Protein AF-F6HA35-F1 (afdb_monomer_lite)

Structure (mmCIF, N/CA/C/O backbone):
data_AF-F6HA35-F1
#
_entry.id   AF-F6HA35-F1
#
loop_
_atom_site.group_PDB
_atom_site.id
_atom_site.type_symbol
_atom_site.label_atom_id
_atom_site.label_alt_id
_atom_site.label_comp_id
_atom_site.label_asym_id
_atom_site.label_entity_id
_atom_site.label_seq_id
_atom_site.pdbx_PDB_ins_code
_atom_site.Cartn_x
_atom_site.Cartn_y
_atom_site.Cartn_z
_atom_site.occupancy
_atom_site.B_iso_or_equiv
_atom_site.auth_seq_id
_atom_site.auth_comp_id
_atom_site.auth_asym_id
_atom_site.auth_atom_id
_atom_site.pdbx_PDB_model_num
ATOM 1 N N . MET A 1 1 ? 7.694 -1.664 15.672 1.00 35.38 1 MET A N 1
ATOM 2 C CA . MET A 1 1 ? 6.474 -1.891 14.865 1.00 35.38 1 MET A CA 1
ATOM 3 C C . MET A 1 1 ? 5.306 -1.242 15.590 1.00 35.38 1 MET A C 1
ATOM 5 O O . MET A 1 1 ? 5.089 -1.545 16.755 1.00 35.38 1 MET A O 1
ATOM 9 N N . ALA A 1 2 ? 4.658 -0.259 14.962 1.00 40.41 2 ALA A N 1
ATOM 10 C CA . ALA A 1 2 ? 3.676 0.615 15.599 1.00 40.41 2 ALA A CA 1
ATOM 11 C C . ALA A 1 2 ? 2.292 -0.056 15.676 1.00 40.41 2 ALA A C 1
ATOM 13 O O . ALA A 1 2 ? 1.562 -0.089 14.693 1.00 40.41 2 ALA A O 1
ATOM 14 N N . PHE A 1 3 ? 1.921 -0.549 16.860 1.00 46.19 3 PHE A N 1
ATOM 15 C CA . PHE A 1 3 ? 0.556 -0.998 17.189 1.00 46.19 3 PHE A CA 1
ATOM 16 C C . PHE A 1 3 ? -0.421 0.168 17.457 1.00 46.19 3 PHE A C 1
ATOM 18 O O . PHE A 1 3 ? -1.589 -0.041 17.768 1.00 46.19 3 PHE A O 1
ATOM 25 N N . LEU A 1 4 ? 0.056 1.405 17.315 1.00 57.12 4 LEU A N 1
ATOM 26 C CA . LEU A 1 4 ? -0.633 2.641 17.681 1.00 57.12 4 LEU A CA 1
ATOM 27 C C . LEU A 1 4 ? -1.886 3.015 16.856 1.00 57.12 4 LEU A C 1
ATOM 29 O O . LEU A 1 4 ? -2.776 3.640 17.441 1.00 57.12 4 LEU A O 1
ATOM 33 N N . PRO A 1 5 ? -2.040 2.695 15.549 1.00 62.84 5 PRO A N 1
ATOM 34 C CA . PRO A 1 5 ? -3.068 3.389 14.775 1.00 62.84 5 PRO A CA 1
ATOM 35 C C . PRO A 1 5 ? -4.499 2.948 15.107 1.00 62.84 5 PRO A C 1
ATOM 37 O O . PRO A 1 5 ? -5.399 3.781 15.079 1.00 62.84 5 PRO A O 1
ATOM 40 N N . THR A 1 6 ? -4.749 1.683 15.468 1.00 76.12 6 THR A N 1
ATOM 41 C CA . THR A 1 6 ? -6.130 1.201 15.688 1.00 76.12 6 THR A CA 1
ATOM 42 C C . THR A 1 6 ? -6.798 1.901 16.869 1.00 76.12 6 THR A C 1
ATOM 44 O O . THR A 1 6 ? -7.911 2.413 16.739 1.00 76.12 6 THR A O 1
ATOM 47 N N . GLY A 1 7 ? -6.108 1.968 18.012 1.00 76.94 7 GLY A N 1
ATOM 48 C CA . GLY A 1 7 ? -6.582 2.693 19.190 1.00 76.94 7 GLY A CA 1
ATOM 49 C C . GLY A 1 7 ? -6.688 4.194 18.929 1.00 76.94 7 GLY A C 1
ATOM 50 O O . GLY A 1 7 ? -7.727 4.797 19.198 1.00 76.94 7 GLY A O 1
ATOM 51 N N . ALA A 1 8 ? -5.650 4.786 18.331 1.00 81.94 8 ALA A N 1
ATOM 52 C CA . ALA A 1 8 ? -5.624 6.210 18.022 1.00 81.94 8 ALA A CA 1
ATOM 53 C C . ALA A 1 8 ? -6.776 6.643 17.103 1.00 81.94 8 ALA A C 1
ATOM 55 O O . ALA A 1 8 ? -7.460 7.622 17.401 1.00 81.94 8 ALA A O 1
ATOM 56 N N . ILE A 1 9 ? -7.039 5.899 16.025 1.00 82.31 9 ILE A N 1
ATOM 57 C CA . ILE A 1 9 ? -8.124 6.198 15.082 1.00 82.31 9 ILE A CA 1
ATOM 58 C C . ILE A 1 9 ? -9.482 5.987 15.755 1.00 82.31 9 ILE A C 1
ATOM 60 O O . ILE A 1 9 ? -10.352 6.857 15.668 1.00 82.31 9 ILE A O 1
ATOM 64 N N . LYS A 1 10 ? -9.669 4.877 16.483 1.00 81.69 10 LYS A N 1
ATOM 65 C CA . LYS A 1 10 ? -10.933 4.591 17.175 1.00 81.69 10 LYS A CA 1
ATOM 66 C C . LYS A 1 10 ? -11.294 5.671 18.201 1.00 81.69 10 LYS A C 1
ATOM 68 O O . LYS A 1 10 ? -12.451 6.081 18.274 1.00 81.69 10 LYS A O 1
ATOM 73 N N . HIS A 1 11 ? -10.311 6.151 18.960 1.00 83.31 11 HIS A N 1
ATOM 74 C CA . HIS A 1 11 ? -10.489 7.195 19.973 1.00 83.31 11 HIS A CA 1
ATOM 75 C C . HIS A 1 11 ? -10.279 8.621 19.436 1.00 83.31 11 HIS A C 1
ATOM 77 O O . HIS A 1 11 ? -10.314 9.572 20.213 1.00 83.31 11 HIS A O 1
ATOM 83 N N . ARG A 1 12 ? -10.112 8.787 18.114 1.00 82.56 12 ARG A N 1
ATOM 84 C CA . ARG A 1 12 ? -9.948 10.082 17.428 1.00 82.56 12 ARG A CA 1
ATOM 85 C C . ARG A 1 12 ? -8.812 10.943 18.001 1.00 82.56 12 ARG A C 1
ATOM 87 O O . ARG A 1 12 ? -8.951 12.158 18.146 1.00 82.56 12 ARG A O 1
ATOM 94 N N . LEU A 1 13 ? -7.680 10.318 18.320 1.00 84.12 13 LEU A N 1
ATOM 95 C CA . LEU A 1 13 ? -6.486 10.990 18.832 1.00 84.12 13 LEU A CA 1
ATOM 96 C C . LEU A 1 13 ? -5.747 11.707 17.692 1.00 84.12 13 LEU A C 1
ATOM 98 O O . LEU A 1 13 ? -4.866 11.139 17.051 1.00 84.12 13 LEU A O 1
ATOM 102 N N . GLN A 1 14 ? -6.094 12.971 17.453 1.00 81.00 14 GLN A N 1
ATOM 103 C CA . GLN A 1 14 ? -5.593 13.750 16.308 1.00 81.00 14 GLN A CA 1
ATOM 104 C C . GLN A 1 14 ? -4.071 13.985 16.314 1.00 81.00 14 GLN A C 1
ATOM 106 O O . GLN A 1 14 ? -3.487 14.209 15.261 1.00 81.00 14 GLN A O 1
ATOM 111 N N . ASN A 1 15 ? -3.425 13.899 17.481 1.00 85.44 15 ASN A N 1
ATOM 112 C CA . ASN A 1 15 ? -1.986 14.147 17.640 1.00 85.44 15 ASN A CA 1
ATOM 113 C C . ASN A 1 15 ? -1.130 12.868 17.591 1.00 85.44 15 ASN A C 1
ATOM 115 O O . ASN A 1 15 ? 0.076 12.935 17.812 1.00 85.44 15 ASN A O 1
ATOM 119 N N . ALA A 1 16 ? -1.734 11.698 17.361 1.00 84.94 16 ALA A N 1
ATOM 120 C CA . ALA A 1 16 ? -1.021 10.421 17.398 1.00 84.94 16 ALA A CA 1
ATOM 121 C C . ALA A 1 16 ? -0.300 10.080 16.079 1.00 84.94 16 ALA A C 1
ATOM 123 O O . ALA A 1 16 ? 0.671 9.326 16.086 1.00 84.94 16 ALA A O 1
ATOM 124 N N . PHE A 1 17 ? -0.775 10.612 14.949 1.00 87.94 17 PHE A N 1
ATOM 125 C CA . PHE A 1 17 ? -0.206 10.399 13.616 1.00 87.94 17 PHE A CA 1
ATOM 126 C C . PHE A 1 17 ? -0.619 11.533 12.667 1.00 87.94 17 PHE A C 1
ATOM 128 O O . PHE A 1 17 ? -1.568 12.266 12.962 1.00 87.94 17 PHE A O 1
ATOM 135 N N . ASP A 1 18 ? 0.075 11.679 11.536 1.00 90.19 18 ASP A N 1
ATOM 136 C CA . ASP A 1 18 ? -0.303 12.644 10.502 1.00 90.19 18 ASP A CA 1
ATOM 137 C C . ASP A 1 18 ? -1.685 12.303 9.922 1.00 90.19 18 ASP A C 1
ATOM 139 O O . ASP A 1 18 ? -1.892 11.244 9.331 1.00 90.19 18 ASP A O 1
ATOM 143 N N . GLN A 1 19 ? -2.644 13.212 10.107 1.00 87.25 19 GLN A N 1
ATOM 144 C CA . GLN A 1 19 ? -4.016 13.048 9.623 1.00 87.25 19 GLN A CA 1
ATOM 145 C C . GLN A 1 19 ? -4.136 13.276 8.110 1.00 87.25 19 GLN A C 1
ATOM 147 O O . GLN A 1 19 ? -5.188 13.010 7.528 1.00 87.25 19 GLN A O 1
ATOM 152 N N . LYS A 1 20 ? -3.090 13.800 7.463 1.00 91.00 20 LYS A N 1
ATOM 153 C CA . LYS A 1 20 ? -3.064 13.981 6.017 1.00 91.00 20 LYS A CA 1
ATOM 154 C C . LYS A 1 20 ? -2.956 12.622 5.325 1.00 91.00 20 LYS A C 1
ATOM 156 O O . LYS A 1 20 ? -2.047 11.842 5.609 1.00 91.00 20 LYS A O 1
ATOM 161 N N . SER A 1 21 ? -3.843 12.377 4.360 1.00 89.44 21 SER A N 1
ATOM 162 C CA . SER A 1 21 ? -3.742 11.204 3.490 1.00 89.44 21 SER A CA 1
ATOM 163 C C . SER A 1 21 ? -2.371 11.170 2.798 1.00 89.44 21 SER A C 1
ATOM 165 O O . SER A 1 21 ? -1.958 12.187 2.220 1.00 89.44 21 SER A O 1
ATOM 167 N N . PRO A 1 22 ? -1.655 10.033 2.838 1.00 95.19 22 PRO A N 1
ATOM 168 C CA . PRO A 1 22 ? -0.402 9.892 2.111 1.00 95.19 22 PRO A CA 1
ATOM 169 C C . PRO A 1 22 ? -0.605 10.004 0.584 1.00 95.19 22 PRO A C 1
ATOM 171 O O . PRO A 1 22 ? -1.726 9.848 0.098 1.00 95.19 22 PRO A O 1
ATOM 174 N N . PRO A 1 23 ? 0.458 10.274 -0.197 1.00 95.38 23 PRO A N 1
ATOM 175 C CA . PRO A 1 23 ? 0.355 10.399 -1.651 1.00 95.38 23 PRO A CA 1
ATOM 176 C C . PRO A 1 23 ? -0.048 9.081 -2.327 1.00 95.38 23 PRO A C 1
ATOM 178 O O . PRO A 1 23 ? 0.673 8.097 -2.235 1.00 95.38 23 PRO A O 1
ATOM 181 N N . GLU A 1 24 ? -1.151 9.078 -3.074 1.00 95.25 24 GLU A N 1
ATOM 182 C CA . GLU A 1 24 ? -1.664 7.871 -3.748 1.00 95.25 24 GLU A CA 1
ATOM 183 C C . GLU A 1 24 ? -0.953 7.544 -5.070 1.00 95.25 24 GLU A C 1
ATOM 185 O O . GLU A 1 24 ? -1.054 6.430 -5.574 1.00 95.25 24 GLU A O 1
ATOM 190 N N . ASN A 1 25 ? -0.232 8.510 -5.647 1.00 93.81 25 ASN A N 1
ATOM 191 C CA . ASN A 1 25 ? 0.448 8.375 -6.933 1.00 93.81 25 ASN A CA 1
ATOM 192 C C . ASN A 1 25 ? 1.838 9.020 -6.896 1.00 93.81 25 ASN A C 1
ATOM 194 O O . ASN A 1 25 ? 2.122 9.893 -6.074 1.00 93.81 25 ASN A O 1
ATOM 198 N N . PHE A 1 26 ? 2.691 8.624 -7.838 1.00 91.56 26 PHE A N 1
ATOM 199 C CA . PHE A 1 26 ? 3.992 9.243 -8.089 1.00 91.56 26 PHE A CA 1
ATOM 200 C C . PHE A 1 26 ? 3.970 10.029 -9.415 1.00 91.56 26 PHE A C 1
ATOM 202 O O . PHE A 1 26 ? 3.090 9.793 -10.245 1.00 91.56 26 PHE A O 1
ATOM 209 N N . PRO A 1 27 ? 4.907 10.968 -9.649 1.00 91.12 27 PRO A N 1
ATOM 210 C CA . PRO A 1 27 ? 4.880 11.810 -10.843 1.00 91.12 27 PRO A CA 1
ATOM 211 C C . PRO A 1 27 ? 4.894 11.009 -12.158 1.00 91.12 27 PRO A C 1
ATOM 213 O O . PRO A 1 27 ? 5.658 10.051 -12.339 1.00 91.12 27 PRO A O 1
ATOM 216 N N . ASN A 1 28 ? 4.063 11.422 -13.117 1.00 86.44 28 ASN A N 1
ATOM 217 C CA . ASN A 1 28 ? 3.961 10.767 -14.427 1.00 86.44 28 ASN A CA 1
ATOM 218 C C . ASN A 1 28 ? 5.268 10.843 -15.229 1.00 86.44 28 ASN A C 1
ATOM 220 O O . ASN A 1 28 ? 5.579 9.930 -15.995 1.00 86.44 28 ASN A O 1
ATOM 224 N N . ASP A 1 29 ? 6.062 11.881 -14.999 1.00 88.69 29 ASP A N 1
ATOM 225 C CA . ASP A 1 29 ? 7.385 12.118 -15.572 1.00 88.69 29 ASP A CA 1
ATOM 226 C C . ASP A 1 29 ? 8.530 11.483 -14.764 1.00 88.69 29 ASP A C 1
ATOM 228 O O . ASP A 1 29 ? 9.680 11.542 -15.195 1.00 88.69 29 ASP A O 1
ATOM 232 N N . TYR A 1 30 ? 8.243 10.824 -13.632 1.00 87.88 30 TYR A N 1
ATOM 233 C CA . TYR A 1 30 ? 9.267 10.126 -12.858 1.00 87.88 30 TYR A CA 1
ATOM 234 C C . TYR A 1 30 ? 9.911 9.017 -13.696 1.00 87.88 30 TYR A C 1
ATOM 236 O O . TYR A 1 30 ? 9.235 8.074 -14.142 1.00 87.88 30 TYR A O 1
ATOM 244 N N . ASP A 1 31 ? 11.225 9.138 -13.880 1.00 87.88 31 ASP A N 1
ATOM 245 C CA . ASP A 1 31 ? 12.054 8.188 -14.606 1.00 87.88 31 ASP A CA 1
ATOM 246 C C . ASP A 1 31 ? 12.474 7.046 -13.677 1.00 87.88 31 ASP A C 1
ATOM 248 O O . ASP A 1 31 ? 13.471 7.126 -12.960 1.00 87.88 31 ASP A O 1
ATOM 252 N N . VAL A 1 32 ? 11.704 5.956 -13.716 1.00 85.94 32 VAL A N 1
ATOM 253 C CA . VAL A 1 32 ? 11.956 4.745 -12.918 1.00 85.94 32 VAL A CA 1
ATOM 254 C C . VAL A 1 32 ? 13.271 4.045 -13.274 1.00 85.94 32 VAL A C 1
ATOM 256 O O . VAL A 1 32 ? 13.628 3.076 -12.616 1.00 85.94 32 VAL A O 1
ATOM 259 N N . MET A 1 33 ? 13.995 4.496 -14.301 1.00 84.81 33 MET A N 1
ATOM 260 C CA . MET A 1 33 ? 15.253 3.896 -14.745 1.00 84.81 33 MET A CA 1
ATOM 261 C C . MET A 1 33 ? 16.482 4.589 -14.159 1.00 84.81 33 MET A C 1
ATOM 263 O O . MET A 1 33 ? 17.591 4.069 -14.284 1.00 84.81 33 MET A O 1
ATOM 267 N N . LYS A 1 34 ? 16.305 5.767 -13.557 1.00 86.12 34 LYS A N 1
ATOM 268 C CA . LYS A 1 34 ? 17.397 6.565 -13.004 1.00 86.12 34 LYS A CA 1
ATOM 269 C C . LYS A 1 34 ? 17.455 6.446 -11.480 1.00 86.12 34 LYS A C 1
ATOM 271 O O . LYS A 1 34 ? 16.417 6.265 -10.839 1.00 86.12 34 LYS A O 1
ATOM 276 N N . PRO A 1 35 ? 18.649 6.610 -10.885 1.00 87.19 35 PRO A N 1
ATOM 277 C CA . PRO A 1 35 ? 18.775 6.792 -9.447 1.00 87.19 35 PRO A CA 1
ATOM 278 C C . PRO A 1 35 ? 17.905 7.949 -8.953 1.00 87.19 35 PRO A C 1
ATOM 280 O O . PRO A 1 35 ? 17.824 8.997 -9.596 1.00 87.19 35 PRO A O 1
ATOM 283 N N . ALA A 1 36 ? 17.265 7.758 -7.800 1.00 87.75 36 ALA A N 1
ATOM 284 C CA . ALA A 1 36 ? 16.423 8.781 -7.198 1.00 87.75 36 ALA A CA 1
ATOM 285 C C . ALA A 1 36 ? 17.252 10.016 -6.804 1.00 87.75 36 ALA A C 1
ATOM 287 O O . ALA A 1 36 ? 18.317 9.897 -6.199 1.00 87.75 36 ALA A O 1
ATOM 288 N N . THR A 1 37 ? 16.736 11.212 -7.098 1.00 90.00 37 THR A N 1
ATOM 289 C CA . THR A 1 37 ? 17.359 12.490 -6.704 1.00 90.00 37 THR A CA 1
ATOM 290 C C . THR A 1 37 ? 17.113 12.849 -5.237 1.00 90.00 37 THR A C 1
ATOM 292 O O . THR A 1 37 ? 17.773 13.736 -4.704 1.00 90.00 37 THR A O 1
ATOM 295 N N . ASN A 1 38 ? 16.156 12.175 -4.590 1.00 90.12 38 ASN A N 1
ATOM 296 C CA . ASN A 1 38 ? 15.768 12.330 -3.183 1.00 90.12 38 ASN A CA 1
ATOM 297 C C . ASN A 1 38 ? 15.343 13.747 -2.754 1.00 90.12 38 ASN A C 1
ATOM 299 O O . ASN A 1 38 ? 15.326 14.046 -1.566 1.00 90.12 38 ASN A O 1
ATOM 303 N N . THR A 1 39 ? 14.959 14.616 -3.694 1.00 92.50 39 THR A N 1
ATOM 304 C CA . THR A 1 39 ? 14.683 16.040 -3.422 1.00 92.50 39 THR A CA 1
ATOM 305 C C . THR A 1 39 ? 13.533 16.271 -2.435 1.00 92.50 39 THR A C 1
ATOM 307 O O . THR A 1 39 ? 13.648 17.128 -1.568 1.00 92.50 39 THR A O 1
ATOM 310 N N . ASN A 1 40 ? 12.445 15.500 -2.549 1.00 93.25 40 ASN A N 1
ATOM 311 C CA . ASN A 1 40 ? 11.241 15.621 -1.709 1.00 93.25 40 ASN A CA 1
ATOM 312 C C . ASN A 1 40 ? 10.981 14.357 -0.870 1.00 93.25 40 ASN A C 1
ATOM 314 O O . ASN A 1 40 ? 9.863 14.133 -0.407 1.00 93.25 40 ASN A O 1
ATOM 318 N N . SER A 1 41 ? 11.989 13.495 -0.720 1.00 92.50 41 SER A N 1
ATOM 319 C CA . SER A 1 41 ? 11.867 12.281 0.086 1.00 92.50 41 SER A CA 1
ATOM 320 C C . SER A 1 41 ? 11.822 12.659 1.566 1.00 92.50 41 SER A C 1
ATOM 322 O O . SER A 1 41 ? 12.731 13.315 2.067 1.00 92.50 41 SER A O 1
ATOM 324 N N . THR A 1 42 ? 10.771 12.240 2.268 1.00 95.50 42 THR A N 1
ATOM 325 C CA . THR A 1 42 ? 10.568 12.521 3.695 1.00 95.50 42 THR A CA 1
ATOM 326 C C . THR A 1 42 ? 10.134 11.264 4.438 1.00 95.50 42 THR A C 1
ATOM 328 O O . THR A 1 42 ? 9.631 10.316 3.835 1.00 95.50 42 THR A O 1
ATOM 331 N N . TYR A 1 43 ? 10.292 11.277 5.758 1.00 93.75 43 TYR A N 1
ATOM 332 C CA . TYR A 1 43 ? 9.642 10.321 6.648 1.00 93.75 43 TYR A CA 1
ATOM 333 C C . TYR A 1 43 ? 8.218 10.794 6.958 1.00 93.75 43 TYR A C 1
ATOM 335 O O . TYR A 1 43 ? 7.943 11.996 6.955 1.00 93.75 43 TYR A O 1
ATOM 343 N N . GLY A 1 44 ? 7.320 9.853 7.235 1.00 92.88 44 GLY A N 1
ATOM 344 C CA . GLY A 1 44 ? 5.935 10.133 7.595 1.00 92.88 44 GLY A CA 1
ATOM 345 C C . GLY A 1 44 ? 5.269 8.921 8.237 1.00 92.88 44 GLY A C 1
ATOM 346 O O . GLY A 1 44 ? 5.774 7.804 8.153 1.00 92.88 44 GLY A O 1
ATOM 347 N N . ASN A 1 45 ? 4.138 9.158 8.893 1.00 92.50 45 ASN A N 1
ATOM 348 C CA . ASN A 1 45 ? 3.334 8.137 9.570 1.00 92.50 45 ASN A CA 1
ATOM 349 C C . ASN A 1 45 ? 1.838 8.253 9.227 1.00 92.50 45 ASN A C 1
ATOM 351 O O . ASN A 1 45 ? 0.995 7.785 9.991 1.00 92.50 45 ASN A O 1
ATOM 355 N N . GLY A 1 46 ? 1.517 8.896 8.100 1.00 93.00 46 GLY A N 1
ATOM 356 C CA . GLY A 1 46 ? 0.150 8.993 7.598 1.00 93.00 46 GLY A CA 1
ATOM 357 C C . GLY A 1 46 ? -0.416 7.625 7.213 1.00 93.00 46 GLY A C 1
ATOM 358 O O . GLY A 1 46 ? 0.320 6.685 6.901 1.00 93.00 46 GLY A O 1
ATOM 359 N N . VAL A 1 47 ? -1.743 7.526 7.231 1.00 94.12 47 VAL A N 1
ATOM 360 C CA . VAL A 1 47 ? -2.484 6.278 7.016 1.00 94.12 47 VAL A CA 1
ATOM 361 C C . VAL A 1 47 ? -3.420 6.440 5.823 1.00 94.12 47 VAL A C 1
ATOM 363 O O . VAL A 1 47 ? -4.128 7.439 5.714 1.00 94.12 47 VAL A O 1
ATOM 366 N N . TYR A 1 48 ? -3.452 5.450 4.933 1.00 95.88 48 TYR A N 1
ATOM 367 C CA . TYR A 1 48 ? -4.434 5.402 3.852 1.00 95.88 48 TYR A CA 1
ATOM 368 C C . TYR A 1 48 ? -5.789 4.966 4.413 1.00 95.88 48 TYR A C 1
ATOM 370 O O . TYR A 1 48 ? -5.963 3.814 4.815 1.00 95.88 48 TYR A O 1
ATOM 378 N N . MET A 1 49 ? -6.744 5.893 4.448 1.00 94.88 49 MET A N 1
ATOM 379 C CA . MET A 1 49 ? -8.108 5.649 4.919 1.00 94.88 49 MET A CA 1
ATOM 380 C C . MET A 1 49 ? -8.962 5.134 3.755 1.00 94.88 49 MET A C 1
ATOM 382 O O . MET A 1 49 ? -9.391 5.912 2.907 1.00 94.88 49 MET A O 1
ATOM 386 N N . LEU A 1 50 ? -9.189 3.823 3.706 1.00 96.31 50 LEU A N 1
ATOM 387 C CA . LEU A 1 50 ? -9.970 3.160 2.666 1.00 96.31 50 LEU A CA 1
ATOM 388 C C . LEU A 1 50 ? -11.459 3.148 3.034 1.00 96.31 50 LEU A C 1
ATOM 390 O O . LEU A 1 50 ? -11.841 2.960 4.195 1.00 96.31 50 LEU A O 1
ATOM 394 N N . GLU A 1 51 ? -12.315 3.314 2.030 1.00 96.56 51 GLU A N 1
ATOM 395 C CA . GLU A 1 51 ? -13.757 3.185 2.212 1.00 96.56 51 GLU A CA 1
ATOM 396 C C . GLU A 1 51 ? -14.138 1.711 2.428 1.00 96.56 51 GLU A C 1
ATOM 398 O O . GLU A 1 51 ? -13.703 0.816 1.700 1.00 96.56 51 GLU A O 1
ATOM 403 N N . PHE A 1 52 ? -14.961 1.450 3.445 1.00 97.19 52 PHE A N 1
ATOM 404 C CA . PHE A 1 52 ? -15.360 0.093 3.808 1.00 97.19 52 PHE A CA 1
ATOM 405 C C . PHE A 1 52 ? -16.251 -0.539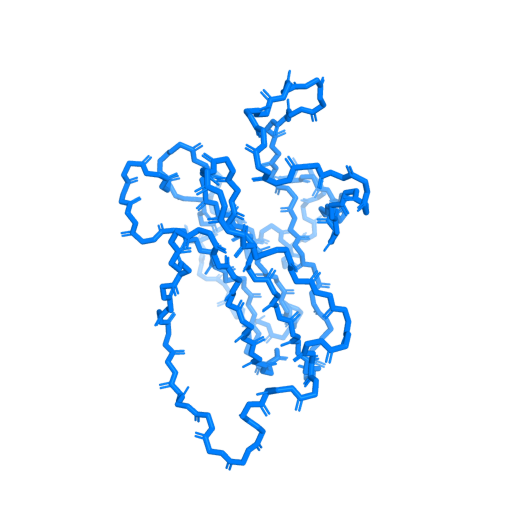 2.728 1.00 97.19 52 PHE A C 1
ATOM 407 O O . PHE A 1 52 ? -17.177 0.090 2.222 1.00 97.19 52 PHE A O 1
ATOM 414 N N . ARG A 1 53 ? -16.005 -1.816 2.436 1.00 96.38 53 ARG A N 1
ATOM 415 C CA . ARG A 1 53 ? -16.602 -2.643 1.374 1.00 96.38 53 ARG A CA 1
ATOM 416 C C . ARG A 1 53 ? -16.343 -2.144 -0.047 1.00 96.38 53 ARG A C 1
ATOM 418 O O . ARG A 1 53 ? -17.141 -2.411 -0.945 1.00 96.38 53 ARG A O 1
ATOM 425 N N . THR A 1 54 ? -15.223 -1.464 -0.273 1.00 97.88 54 THR A N 1
ATOM 426 C CA . THR A 1 54 ? -14.795 -1.076 -1.623 1.00 97.88 54 THR A CA 1
ATOM 427 C C . THR A 1 54 ? -13.756 -2.034 -2.189 1.00 97.88 54 THR A C 1
ATOM 429 O O . THR A 1 54 ? -13.057 -2.733 -1.458 1.00 97.88 54 THR A O 1
ATOM 432 N N . THR A 1 55 ? -13.682 -2.103 -3.519 1.00 97.94 55 THR A N 1
ATOM 433 C CA . THR A 1 55 ? -12.606 -2.818 -4.216 1.00 97.94 55 THR A CA 1
ATOM 434 C C . THR A 1 55 ? -11.437 -1.866 -4.407 1.00 97.94 55 THR A C 1
ATOM 436 O O . THR A 1 55 ? -11.611 -0.796 -4.985 1.00 97.94 55 THR A O 1
ATOM 439 N N . VAL A 1 56 ? -10.259 -2.274 -3.951 1.00 97.88 56 VAL A N 1
ATOM 440 C CA . VAL A 1 56 ? -9.030 -1.486 -4.010 1.00 97.88 56 VAL A CA 1
ATOM 441 C C . VAL A 1 56 ? -8.039 -2.186 -4.927 1.00 97.88 56 VAL A C 1
ATOM 443 O O . VAL A 1 56 ? -7.738 -3.369 -4.747 1.00 97.88 56 VAL A O 1
ATOM 446 N N . ASP A 1 57 ? -7.531 -1.437 -5.902 1.00 97.44 57 ASP A N 1
ATOM 447 C CA . ASP A 1 57 ? -6.441 -1.853 -6.775 1.00 97.44 57 ASP A CA 1
ATOM 448 C C . ASP A 1 57 ? -5.143 -1.178 -6.343 1.00 97.44 57 ASP A C 1
ATOM 450 O O . ASP A 1 57 ? -5.096 0.033 -6.139 1.00 97.44 57 ASP A O 1
ATOM 454 N N . VAL A 1 58 ? -4.073 -1.962 -6.235 1.00 97.19 58 VAL A N 1
ATOM 455 C CA . VAL A 1 58 ? -2.735 -1.471 -5.900 1.00 97.19 58 VAL A CA 1
ATOM 456 C C . VAL A 1 58 ? -1.767 -1.885 -6.993 1.00 97.19 58 VAL A C 1
ATOM 458 O O . VAL A 1 58 ? -1.606 -3.073 -7.276 1.00 97.19 58 VAL A O 1
ATOM 461 N N . ILE A 1 59 ? -1.088 -0.902 -7.581 1.00 96.69 59 ILE A N 1
ATOM 462 C CA . ILE A 1 59 ? 0.008 -1.126 -8.523 1.00 96.69 59 ILE A CA 1
ATOM 463 C C . ILE A 1 59 ? 1.327 -0.863 -7.801 1.00 96.69 59 ILE A C 1
ATOM 465 O O . ILE A 1 59 ? 1.688 0.278 -7.523 1.00 96.69 59 ILE A O 1
ATOM 469 N N . LEU A 1 60 ? 2.067 -1.929 -7.509 1.00 95.44 60 LEU A N 1
ATOM 470 C CA . LEU A 1 60 ? 3.428 -1.833 -6.994 1.00 95.44 60 LEU A CA 1
ATOM 471 C C . LEU A 1 60 ? 4.389 -1.610 -8.160 1.00 95.44 60 LEU A C 1
ATOM 473 O O . LEU A 1 60 ? 4.488 -2.473 -9.027 1.00 95.44 60 LEU A O 1
ATOM 477 N N . GLN A 1 61 ? 5.106 -0.487 -8.178 1.00 93.06 61 GLN A N 1
ATOM 478 C CA . GLN A 1 61 ? 6.114 -0.171 -9.193 1.00 93.06 61 GLN A CA 1
ATOM 479 C C . GLN A 1 61 ? 7.522 -0.279 -8.599 1.00 93.06 61 GLN A C 1
ATOM 481 O O . GLN A 1 61 ? 7.847 0.424 -7.644 1.00 93.06 61 GLN A O 1
ATOM 486 N N . ASN A 1 62 ? 8.380 -1.113 -9.191 1.00 90.56 62 ASN A N 1
ATOM 487 C CA . ASN A 1 62 ? 9.810 -1.135 -8.871 1.00 90.56 62 ASN A CA 1
ATOM 488 C C . ASN A 1 62 ? 10.575 -0.051 -9.665 1.00 90.56 62 ASN A C 1
ATOM 490 O O . ASN A 1 62 ? 10.141 0.325 -10.756 1.00 90.56 62 ASN A O 1
ATOM 494 N N . ALA A 1 63 ? 11.703 0.448 -9.151 1.00 84.81 63 ALA A N 1
ATOM 495 C CA . ALA A 1 63 ? 12.485 1.533 -9.756 1.00 84.81 63 ALA A CA 1
ATOM 496 C C . ALA A 1 63 ? 14.011 1.337 -9.608 1.00 84.81 63 ALA A C 1
ATOM 498 O O . ALA A 1 63 ? 14.476 0.512 -8.828 1.00 84.81 63 ALA A O 1
ATOM 499 N N . ASN A 1 64 ? 14.778 2.146 -10.345 1.00 70.44 64 ASN A N 1
ATOM 500 C CA . ASN A 1 64 ? 16.239 2.258 -10.360 1.00 70.44 64 ASN A CA 1
ATOM 501 C C . ASN A 1 64 ? 17.002 0.978 -10.740 1.00 70.44 64 ASN A C 1
ATOM 503 O O . ASN A 1 64 ? 17.995 0.602 -10.116 1.00 70.44 64 ASN A O 1
ATOM 507 N N . ALA A 1 65 ? 16.562 0.312 -11.801 1.00 55.94 65 ALA A N 1
ATOM 508 C CA . ALA A 1 65 ? 17.309 -0.788 -12.381 1.00 55.94 65 ALA A CA 1
ATOM 509 C C . ALA A 1 65 ? 17.268 -0.663 -13.924 1.00 55.94 65 ALA A C 1
ATOM 511 O O . ALA A 1 65 ? 16.229 -0.355 -14.489 1.00 55.94 65 ALA A O 1
ATOM 512 N N . LEU A 1 66 ? 18.406 -0.855 -14.606 1.00 47.69 66 LEU A N 1
ATOM 513 C CA . LEU A 1 66 ? 18.623 -0.749 -16.067 1.00 47.69 66 LEU A CA 1
ATOM 514 C C . LEU A 1 66 ? 17.683 -1.655 -16.948 1.00 47.69 66 LEU A C 1
ATOM 516 O O . LEU A 1 66 ? 17.865 -2.864 -16.961 1.00 47.69 66 LEU A O 1
ATOM 520 N N . ALA A 1 67 ? 16.761 -1.042 -17.727 1.00 56.94 67 ALA A N 1
ATOM 521 C CA . ALA A 1 67 ? 15.689 -1.527 -18.673 1.00 56.94 67 ALA A CA 1
ATOM 522 C C . ALA A 1 67 ? 14.596 -2.525 -18.158 1.00 56.94 67 ALA A C 1
ATOM 524 O O . ALA A 1 67 ? 14.946 -3.468 -17.474 1.00 56.94 67 ALA A O 1
ATOM 525 N N . THR A 1 68 ? 13.276 -2.547 -18.470 1.00 58.53 68 THR A N 1
ATOM 526 C CA . THR A 1 68 ? 12.169 -1.598 -18.789 1.00 58.53 68 THR A CA 1
ATOM 527 C C . THR A 1 68 ? 10.878 -2.138 -18.131 1.00 58.53 68 THR A C 1
ATOM 529 O O . THR A 1 68 ? 10.596 -3.323 -18.299 1.00 58.53 68 THR A O 1
ATOM 532 N N . GLY A 1 69 ? 10.042 -1.278 -17.521 1.00 70.69 69 GLY A N 1
ATOM 533 C CA . GLY A 1 69 ? 8.657 -1.633 -17.154 1.00 70.69 69 GLY A CA 1
ATOM 534 C C . GLY A 1 69 ? 7.940 -0.666 -16.199 1.00 70.69 69 GLY A C 1
ATOM 535 O O . GLY A 1 69 ? 7.592 -1.056 -15.087 1.00 70.69 69 GLY A O 1
ATOM 536 N N . LYS A 1 70 ? 7.690 0.586 -16.619 1.00 85.56 70 LYS A N 1
ATOM 537 C CA . LYS A 1 70 ? 6.739 1.478 -15.921 1.00 85.56 70 LYS A CA 1
ATOM 538 C C . LYS A 1 70 ? 5.313 1.086 -16.305 1.00 85.56 70 LYS A C 1
ATOM 540 O O . LYS A 1 70 ? 5.036 1.013 -17.503 1.00 85.56 70 LYS A O 1
ATOM 545 N N . PHE A 1 71 ? 4.437 0.868 -15.325 1.00 89.56 71 PHE A N 1
ATOM 546 C CA . PHE A 1 71 ? 3.016 0.627 -15.580 1.00 89.56 71 PHE A CA 1
ATOM 547 C C . PHE A 1 71 ? 2.408 1.769 -16.404 1.00 89.56 71 PHE A C 1
ATOM 549 O O . PHE A 1 71 ? 2.627 2.949 -16.117 1.00 89.56 71 PHE A O 1
ATOM 556 N N . ARG A 1 72 ? 1.633 1.411 -17.426 1.00 89.94 72 ARG A N 1
ATOM 557 C CA . ARG A 1 72 ? 0.788 2.321 -18.200 1.00 89.94 72 ARG A CA 1
ATOM 558 C C . ARG A 1 72 ? -0.657 1.873 -18.065 1.00 89.94 72 ARG A C 1
ATOM 560 O O . ARG A 1 72 ? -0.926 0.681 -18.046 1.00 89.94 72 ARG A O 1
ATOM 567 N N . GLU A 1 73 ? -1.607 2.802 -18.089 1.00 90.25 73 GLU A N 1
ATOM 568 C CA . GLU A 1 73 ? -3.039 2.470 -17.970 1.00 90.25 73 GLU A CA 1
ATOM 569 C C . GLU A 1 73 ? -3.505 1.413 -18.990 1.00 90.25 73 GLU A C 1
ATOM 571 O O . GLU A 1 73 ? -4.319 0.548 -18.675 1.00 90.25 73 GLU A O 1
ATOM 576 N N . ASN A 1 74 ? -2.939 1.415 -20.203 1.00 91.56 74 ASN A N 1
ATOM 577 C CA . ASN A 1 74 ? -3.234 0.402 -21.221 1.00 91.56 74 ASN A CA 1
ATOM 578 C C . ASN A 1 74 ? -2.814 -1.024 -20.824 1.00 91.56 74 ASN A C 1
ATOM 580 O O . ASN A 1 74 ? -3.412 -1.979 -21.324 1.00 91.56 74 ASN A O 1
ATOM 584 N N . ASP A 1 75 ? -1.843 -1.180 -19.922 1.00 91.94 75 ASP A N 1
ATOM 585 C CA . ASP A 1 75 ? -1.405 -2.481 -19.417 1.00 91.94 75 ASP A CA 1
ATOM 586 C C . ASP A 1 75 ? -2.503 -3.156 -18.583 1.00 91.94 75 ASP A C 1
ATOM 588 O O . ASP A 1 75 ? -2.532 -4.383 -18.499 1.00 91.94 75 ASP A O 1
ATOM 592 N N . ALA A 1 76 ? -3.473 -2.399 -18.049 1.00 93.81 76 ALA A N 1
ATOM 593 C CA . ALA A 1 76 ? -4.622 -2.948 -17.324 1.00 93.81 76 ALA A CA 1
ATOM 594 C C . ALA A 1 76 ? -5.440 -3.953 -18.158 1.00 93.81 76 ALA A C 1
ATOM 596 O O . ALA A 1 76 ? -6.066 -4.861 -17.615 1.00 93.81 76 ALA A O 1
ATOM 597 N N . LYS A 1 77 ? -5.384 -3.857 -19.495 1.00 95.06 77 LYS A N 1
ATOM 598 C CA . LYS A 1 77 ? -6.022 -4.816 -20.415 1.00 95.06 77 LYS A CA 1
ATOM 599 C C . LYS A 1 77 ? -5.399 -6.214 -20.353 1.00 95.06 77 LYS A C 1
ATOM 601 O O . LYS A 1 77 ? -6.018 -7.174 -20.795 1.00 95.06 77 LYS A O 1
ATOM 606 N N . THR A 1 78 ? -4.179 -6.326 -19.829 1.00 94.56 78 THR A N 1
ATOM 607 C CA . THR A 1 78 ? -3.445 -7.594 -19.686 1.00 94.56 78 THR A CA 1
ATOM 608 C C . THR A 1 78 ? -3.738 -8.306 -18.365 1.00 94.56 78 THR A C 1
ATOM 610 O O . THR A 1 78 ? -3.277 -9.429 -18.160 1.00 94.56 78 THR A O 1
ATOM 613 N N . PHE A 1 79 ? -4.505 -7.685 -17.462 1.00 96.25 79 PHE A N 1
ATOM 614 C CA . PHE A 1 79 ? -4.797 -8.259 -16.154 1.00 96.25 79 PHE A CA 1
ATOM 615 C C . PHE A 1 79 ? -5.562 -9.580 -16.275 1.00 96.25 79 PHE A C 1
ATOM 617 O O . PHE A 1 79 ? -6.561 -9.699 -16.988 1.00 96.25 79 PHE A O 1
ATOM 624 N N . ASN A 1 80 ? -5.124 -10.581 -15.510 1.00 96.44 80 ASN A N 1
ATOM 625 C CA . ASN A 1 80 ? -5.851 -11.836 -15.367 1.00 96.44 80 ASN A CA 1
ATOM 626 C C . ASN A 1 80 ? -7.052 -11.641 -14.428 1.00 96.44 80 ASN A C 1
ATOM 628 O O . ASN A 1 80 ? -6.960 -11.888 -13.229 1.00 96.44 80 ASN A O 1
ATOM 632 N N . LEU A 1 81 ? -8.186 -11.215 -14.987 1.00 96.62 81 LEU A N 1
ATOM 633 C CA . LEU A 1 81 ? -9.443 -11.032 -14.249 1.00 96.62 81 LEU A CA 1
ATOM 634 C C . LEU A 1 81 ? -10.301 -12.307 -14.167 1.00 96.62 81 LEU A C 1
ATOM 636 O O . LEU A 1 81 ? -11.356 -12.295 -13.540 1.00 96.62 81 LEU A O 1
ATOM 640 N N . LYS A 1 82 ? -9.876 -13.404 -14.810 1.00 97.50 82 LYS A N 1
ATOM 641 C CA . LYS A 1 82 ? -10.645 -14.657 -14.874 1.00 97.50 82 LYS A CA 1
ATOM 642 C C . LYS A 1 82 ? -10.251 -15.643 -13.780 1.00 97.50 82 LYS A C 1
ATOM 644 O O . LYS A 1 82 ? -11.120 -16.287 -13.205 1.00 97.50 82 LYS A O 1
ATOM 649 N N . ASN A 1 83 ? -8.952 -15.808 -13.544 1.00 96.31 83 ASN A N 1
ATOM 650 C CA . ASN A 1 83 ? -8.437 -16.751 -12.552 1.00 96.31 83 ASN A CA 1
ATOM 651 C C . ASN A 1 83 ? -7.144 -16.236 -11.890 1.00 96.31 83 ASN A C 1
ATOM 653 O O . ASN A 1 83 ? -6.083 -16.848 -12.069 1.00 96.31 83 ASN A O 1
ATOM 657 N N . PRO A 1 84 ? -7.173 -15.078 -11.208 1.00 97.25 84 PRO A N 1
ATOM 658 C CA . PRO A 1 84 ? -6.026 -14.606 -10.443 1.00 97.25 84 PRO A CA 1
ATOM 659 C C . PRO A 1 84 ? -5.816 -15.474 -9.186 1.00 97.25 84 PRO A C 1
ATOM 661 O O . PRO A 1 84 ? -6.789 -15.882 -8.551 1.00 97.25 84 PRO A O 1
ATOM 664 N N . PRO A 1 85 ? -4.565 -15.761 -8.788 1.00 97.50 85 PRO A N 1
ATOM 665 C CA . PRO A 1 85 ? -4.298 -16.499 -7.558 1.00 97.50 85 PRO A CA 1
ATOM 666 C C . PRO A 1 85 ? -4.576 -15.636 -6.320 1.00 97.50 85 PRO A C 1
ATOM 668 O O . PRO A 1 85 ? -4.114 -14.500 -6.237 1.00 97.50 85 PRO A O 1
ATOM 671 N N . LEU A 1 86 ? -5.245 -16.205 -5.316 1.00 97.94 86 LEU A N 1
ATOM 672 C CA . LEU A 1 86 ? -5.410 -15.576 -4.003 1.00 97.94 86 LEU A CA 1
ATOM 673 C C . LEU A 1 86 ? -4.121 -15.728 -3.181 1.00 97.94 86 LEU A C 1
ATOM 675 O O . LEU A 1 86 ? -3.634 -16.847 -3.000 1.00 97.94 86 LEU A O 1
ATOM 679 N N . ARG A 1 87 ? -3.544 -14.618 -2.704 1.00 97.06 87 ARG A N 1
ATOM 680 C CA . ARG A 1 87 ? -2.269 -14.595 -1.962 1.00 97.06 87 ARG A CA 1
ATOM 681 C C . ARG A 1 87 ? -2.245 -13.482 -0.914 1.00 97.06 87 ARG A C 1
ATOM 683 O O . ARG A 1 87 ? -2.944 -12.489 -1.060 1.00 97.06 87 ARG A O 1
ATOM 690 N N . ASN A 1 88 ? -1.389 -13.641 0.095 1.00 96.94 88 ASN A N 1
ATOM 691 C CA . ASN A 1 88 ? -1.049 -12.603 1.081 1.00 96.94 88 ASN A CA 1
ATOM 692 C C . ASN A 1 88 ? 0.300 -11.912 0.790 1.00 96.94 88 ASN A C 1
ATOM 694 O O . ASN A 1 88 ? 0.501 -10.774 1.197 1.00 96.94 88 ASN A O 1
ATOM 698 N N . THR A 1 89 ? 1.188 -12.569 0.035 1.00 96.38 89 THR A N 1
ATOM 699 C CA . THR A 1 89 ? 2.497 -12.044 -0.371 1.00 96.38 89 THR A CA 1
ATOM 700 C C . THR A 1 89 ? 2.663 -12.160 -1.882 1.00 96.38 89 THR A C 1
ATOM 702 O O . THR A 1 89 ? 2.428 -13.221 -2.473 1.00 96.38 89 THR A O 1
ATOM 705 N N . ALA A 1 90 ? 3.116 -11.076 -2.510 1.00 96.00 90 ALA A N 1
ATOM 706 C CA . ALA A 1 90 ? 3.463 -11.026 -3.924 1.00 96.00 90 ALA A CA 1
ATOM 707 C C . ALA A 1 90 ? 4.825 -10.352 -4.108 1.00 96.00 90 ALA A C 1
ATOM 709 O O . ALA A 1 90 ? 5.154 -9.384 -3.426 1.00 96.00 90 ALA A O 1
ATOM 710 N N . VAL A 1 91 ? 5.624 -10.880 -5.032 1.00 93.94 91 VAL A N 1
ATOM 711 C CA . VAL A 1 91 ? 6.934 -10.318 -5.363 1.00 93.94 91 VAL A CA 1
ATOM 712 C C . VAL A 1 91 ? 6.752 -9.322 -6.493 1.00 93.94 91 VAL A C 1
ATOM 714 O O . VAL A 1 91 ? 6.211 -9.673 -7.537 1.00 93.94 91 VAL A O 1
ATOM 717 N N . THR A 1 92 ? 7.254 -8.105 -6.305 1.00 91.19 92 THR A N 1
ATOM 718 C CA . THR A 1 92 ? 7.504 -7.192 -7.422 1.00 91.19 92 THR A CA 1
ATOM 719 C C . THR A 1 92 ? 8.915 -7.449 -7.919 1.00 91.19 92 THR A C 1
ATOM 721 O O . THR A 1 92 ? 9.892 -7.150 -7.231 1.00 91.19 92 THR A O 1
ATOM 724 N N . PHE A 1 93 ? 9.029 -8.070 -9.090 1.00 87.75 93 PHE A N 1
ATOM 725 C CA . PHE A 1 93 ? 10.332 -8.371 -9.671 1.00 87.75 93 PHE A CA 1
ATOM 726 C C . PHE A 1 93 ? 11.105 -7.083 -9.989 1.00 87.75 93 PHE A C 1
ATOM 728 O O . PHE A 1 93 ? 10.502 -6.013 -10.145 1.00 87.75 93 PHE A O 1
ATOM 735 N N . PRO A 1 94 ? 12.444 -7.157 -10.084 1.00 83.56 94 PRO A N 1
ATOM 736 C CA . PRO A 1 94 ? 13.229 -6.080 -10.668 1.00 83.56 94 PRO A CA 1
ATOM 737 C C . PRO A 1 94 ? 12.606 -5.631 -11.993 1.00 83.56 94 PRO A C 1
ATOM 739 O O . PRO A 1 94 ? 12.140 -6.466 -12.769 1.00 83.56 94 PRO A O 1
ATOM 742 N N . PHE A 1 95 ? 12.588 -4.320 -12.241 1.00 77.69 95 PHE A N 1
ATOM 743 C CA . PHE A 1 95 ? 12.110 -3.719 -13.497 1.00 77.69 95 PHE A CA 1
ATOM 744 C C . PHE A 1 95 ? 10.622 -3.925 -13.828 1.00 77.69 95 PHE A C 1
ATOM 746 O O . PHE A 1 95 ? 10.193 -3.558 -14.919 1.00 77.69 95 PHE A O 1
ATOM 753 N N . ALA A 1 96 ? 9.834 -4.499 -12.921 1.00 86.69 96 ALA A N 1
ATOM 754 C CA . ALA A 1 96 ? 8.440 -4.833 -13.167 1.00 86.69 96 ALA A CA 1
ATOM 755 C C . ALA A 1 96 ? 7.495 -4.035 -12.268 1.00 86.69 96 ALA A C 1
ATOM 757 O O . ALA A 1 96 ? 7.890 -3.416 -11.273 1.00 86.69 96 ALA A O 1
ATOM 758 N N . TRP A 1 97 ? 6.217 -4.112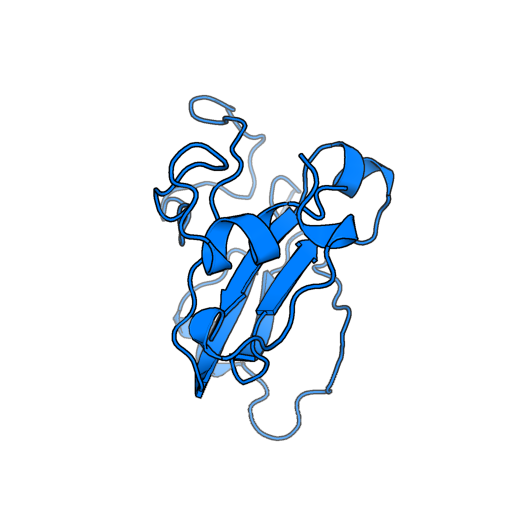 -12.613 1.00 93.06 97 TRP A N 1
ATOM 759 C CA . TRP A 1 97 ? 5.129 -3.772 -11.719 1.00 93.06 97 TRP A CA 1
ATOM 760 C C . TRP A 1 97 ? 4.357 -5.031 -11.328 1.00 93.06 97 TRP A C 1
ATOM 762 O O . TRP A 1 97 ? 4.432 -6.074 -11.980 1.00 93.06 97 TRP A O 1
ATOM 772 N N . THR A 1 98 ? 3.625 -4.960 -10.227 1.00 94.94 98 THR A N 1
ATOM 773 C CA . THR A 1 98 ? 2.711 -6.019 -9.796 1.00 94.94 98 THR A CA 1
ATOM 774 C C . THR A 1 98 ? 1.392 -5.388 -9.398 1.00 94.94 98 THR A C 1
ATOM 776 O O . THR A 1 98 ? 1.359 -4.529 -8.522 1.00 94.94 98 THR A O 1
ATOM 779 N N . ALA A 1 99 ? 0.318 -5.800 -10.068 1.00 96.75 99 ALA A N 1
ATOM 780 C CA . ALA A 1 99 ? -1.035 -5.357 -9.772 1.00 96.75 99 ALA A CA 1
ATOM 781 C C . ALA A 1 99 ? -1.706 -6.339 -8.808 1.00 96.75 99 ALA A C 1
ATOM 783 O O . ALA A 1 99 ? -1.673 -7.553 -9.027 1.00 96.75 99 ALA A O 1
ATOM 784 N N . LEU A 1 100 ? -2.316 -5.810 -7.755 1.00 97.25 100 LEU A N 1
ATOM 785 C CA . LEU A 1 100 ? -3.063 -6.554 -6.749 1.00 97.25 100 LEU A CA 1
ATOM 786 C C . LEU A 1 100 ? -4.451 -5.938 -6.612 1.00 97.25 100 LEU A C 1
ATOM 788 O O . LEU A 1 100 ? -4.605 -4.727 -6.750 1.00 97.25 100 LEU A O 1
ATOM 792 N N . ARG A 1 101 ? -5.438 -6.775 -6.297 1.00 98.25 101 ARG A N 1
ATOM 793 C CA . ARG A 1 101 ? -6.803 -6.353 -5.989 1.00 98.25 101 ARG A CA 1
ATOM 794 C C . ARG A 1 101 ? -7.254 -7.014 -4.701 1.00 98.25 101 ARG A C 1
ATOM 796 O O . ARG A 1 101 ? -7.091 -8.224 -4.550 1.00 98.25 101 ARG A O 1
ATOM 803 N N . PHE A 1 102 ? -7.861 -6.241 -3.814 1.00 98.25 102 PHE A N 1
ATOM 804 C CA . PHE A 1 102 ? -8.538 -6.758 -2.630 1.00 98.25 102 PHE A CA 1
ATOM 805 C C . 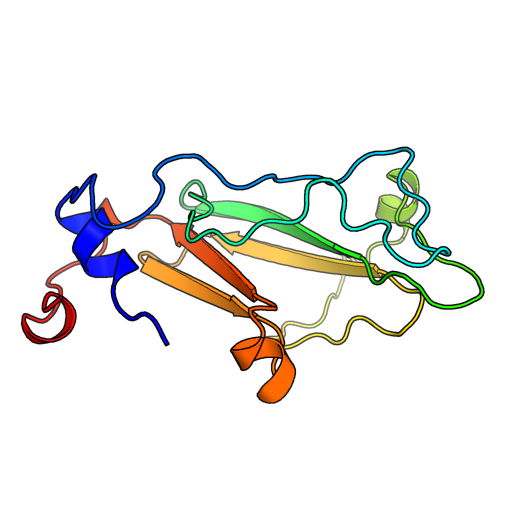PHE A 1 102 ? -9.833 -5.988 -2.376 1.00 98.25 102 PHE A C 1
ATOM 807 O O . PHE A 1 102 ? -10.071 -4.930 -2.959 1.00 98.25 102 PHE A O 1
ATOM 814 N N . VAL A 1 103 ? -10.692 -6.549 -1.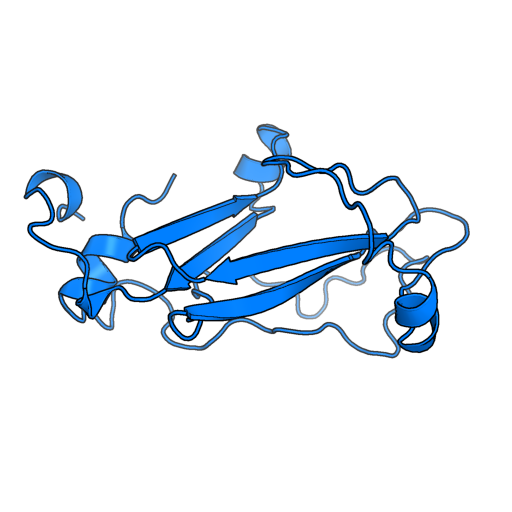530 1.00 98.38 103 VAL A N 1
ATOM 815 C CA . VAL A 1 103 ? -11.861 -5.844 -1.004 1.00 98.38 103 VAL A CA 1
ATOM 816 C C . VAL A 1 103 ? -11.498 -5.374 0.396 1.00 98.38 103 VAL A C 1
ATOM 818 O O . VAL A 1 103 ? -11.016 -6.170 1.196 1.00 98.38 103 VAL A O 1
ATOM 821 N N . ALA A 1 104 ? -11.693 -4.090 0.675 1.00 98.06 104 ALA A N 1
ATOM 822 C CA . ALA A 1 104 ? -11.568 -3.536 2.015 1.00 98.06 104 ALA A CA 1
ATOM 823 C C . ALA A 1 104 ? -12.826 -3.909 2.815 1.00 98.06 104 ALA A C 1
ATOM 825 O O . ALA A 1 104 ? -13.737 -3.099 2.959 1.00 98.06 104 ALA A O 1
ATOM 826 N N . ASP A 1 105 ? -12.937 -5.161 3.258 1.00 97.88 105 ASP A N 1
ATOM 827 C CA . ASP A 1 105 ? -14.080 -5.681 4.014 1.00 97.88 105 ASP A CA 1
ATOM 828 C C . ASP A 1 105 ? -13.738 -6.154 5.435 1.00 97.88 105 ASP A C 1
ATOM 830 O O . ASP A 1 105 ? -14.575 -6.783 6.095 1.00 97.88 105 ASP A O 1
ATOM 834 N N . ASN A 1 106 ? -12.563 -5.790 5.952 1.00 96.94 106 ASN A N 1
ATOM 835 C CA . ASN A 1 106 ? -12.069 -6.234 7.248 1.00 96.94 106 ASN A CA 1
ATOM 836 C C . ASN A 1 106 ? -11.771 -5.049 8.190 1.00 96.94 106 ASN A C 1
ATOM 838 O O . ASN A 1 106 ? -10.671 -4.493 8.156 1.00 96.94 106 ASN A O 1
ATOM 842 N N . PRO A 1 107 ? -12.717 -4.667 9.076 1.00 96.00 107 PRO A N 1
ATOM 843 C CA . PRO A 1 107 ? -12.568 -3.515 9.961 1.00 96.00 107 PRO A CA 1
ATOM 844 C C . PRO A 1 107 ? -11.277 -3.537 10.782 1.00 96.00 107 PRO A C 1
ATOM 846 O O . PRO A 1 107 ? -11.077 -4.418 11.620 1.00 96.00 107 PRO A O 1
ATOM 849 N N . GLY A 1 108 ? -10.426 -2.531 10.603 1.00 93.69 108 GLY A N 1
ATOM 850 C CA . GLY A 1 108 ? -9.160 -2.460 11.315 1.00 93.69 108 GLY A CA 1
ATOM 851 C C . GLY A 1 108 ? -8.118 -1.573 10.657 1.00 93.69 108 GLY A C 1
ATOM 852 O O . GLY A 1 108 ? -8.409 -0.750 9.788 1.00 93.69 108 GLY A O 1
ATOM 853 N N . VAL A 1 109 ? -6.888 -1.750 11.128 1.00 93.56 109 VAL A N 1
ATOM 854 C CA . VAL A 1 109 ? -5.687 -1.127 10.580 1.00 93.56 109 VAL A CA 1
ATOM 855 C C . VAL A 1 109 ? -4.711 -2.242 10.231 1.00 93.56 109 VAL A C 1
ATOM 857 O O . VAL A 1 109 ? -4.404 -3.086 11.073 1.00 93.56 109 VAL A O 1
ATOM 860 N N . TRP A 1 110 ? -4.216 -2.228 9.000 1.00 96.12 110 TRP A N 1
ATOM 861 C CA . TRP A 1 110 ? -3.442 -3.302 8.400 1.00 96.12 110 TRP A CA 1
ATOM 862 C C . TRP A 1 110 ? -2.142 -2.759 7.817 1.00 96.12 110 TRP A C 1
ATOM 864 O O . TRP A 1 110 ? -2.129 -1.759 7.099 1.00 96.12 110 TRP A O 1
ATOM 874 N N . ALA A 1 111 ? -1.031 -3.424 8.123 1.00 95.88 111 ALA A N 1
ATOM 875 C CA . ALA A 1 111 ? 0.250 -3.106 7.513 1.00 95.88 111 ALA A CA 1
ATOM 876 C C . ALA A 1 111 ? 0.355 -3.763 6.132 1.00 95.88 111 ALA A C 1
ATOM 878 O O . ALA A 1 111 ? -0.014 -4.924 5.955 1.00 95.88 111 ALA A O 1
ATOM 879 N N . PHE A 1 112 ? 0.931 -3.040 5.178 1.00 97.06 112 PHE A N 1
ATOM 880 C CA . PHE A 1 112 ? 1.313 -3.570 3.878 1.00 97.06 112 PHE A CA 1
ATOM 881 C C . PHE A 1 112 ? 2.7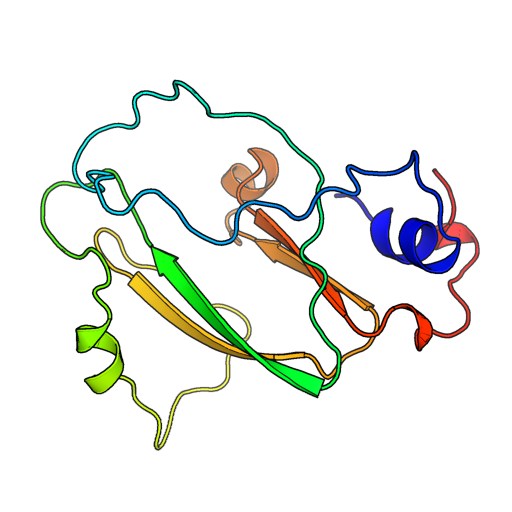52 -3.152 3.592 1.00 97.06 112 PHE A C 1
ATOM 883 O O . PHE A 1 112 ? 3.038 -1.983 3.343 1.00 97.06 112 PHE A O 1
ATOM 890 N N . HIS A 1 113 ? 3.686 -4.093 3.721 1.00 97.06 113 HIS A N 1
ATOM 891 C CA . HIS A 1 113 ? 5.112 -3.780 3.776 1.00 97.06 113 HIS A CA 1
ATOM 892 C C . HIS A 1 113 ? 5.972 -4.808 3.044 1.00 97.06 113 HIS A C 1
ATOM 894 O O . HIS A 1 113 ? 5.542 -5.922 2.737 1.00 97.06 113 HIS A O 1
ATOM 900 N N . CYS A 1 114 ? 7.225 -4.437 2.783 1.00 96.56 114 CYS A N 1
ATOM 901 C CA . CYS A 1 114 ? 8.216 -5.379 2.291 1.00 96.56 114 CYS A CA 1
ATOM 902 C C . CYS A 1 114 ? 8.498 -6.437 3.363 1.00 96.56 114 CYS A C 1
ATOM 904 O O . CYS A 1 114 ? 8.820 -6.109 4.503 1.00 96.56 114 CYS A O 1
ATOM 906 N N . HIS A 1 115 ? 8.425 -7.714 2.994 1.00 96.88 115 HIS A N 1
ATOM 907 C CA . HIS A 1 115 ? 8.660 -8.829 3.916 1.00 96.88 115 HIS A CA 1
ATOM 908 C C . HIS A 1 115 ? 10.162 -9.148 4.124 1.00 96.88 115 HIS A C 1
ATOM 910 O O . HIS A 1 115 ? 10.523 -10.177 4.694 1.00 96.88 115 HIS A O 1
ATOM 916 N N . ILE A 1 116 ? 11.055 -8.278 3.646 1.00 96.44 116 ILE A N 1
ATOM 917 C CA . ILE A 1 116 ? 12.494 -8.326 3.920 1.00 96.44 116 ILE A CA 1
ATOM 918 C C . ILE A 1 116 ? 12.750 -7.431 5.131 1.00 96.44 116 ILE A C 1
ATOM 920 O O . ILE A 1 116 ? 12.610 -6.212 5.037 1.00 96.44 116 ILE A O 1
ATOM 924 N N . GLU A 1 117 ? 13.118 -8.036 6.262 1.00 93.19 117 GLU A N 1
ATOM 925 C CA . GLU A 1 117 ? 13.206 -7.349 7.560 1.00 93.19 117 GLU A CA 1
ATOM 926 C C . GLU A 1 117 ? 14.065 -6.070 7.523 1.00 93.19 117 GLU A C 1
ATOM 928 O O . GLU A 1 117 ? 13.573 -5.031 7.962 1.00 93.19 117 GLU A O 1
ATOM 933 N N . PRO A 1 118 ? 15.273 -6.054 6.918 1.00 97.31 118 PRO A N 1
ATOM 934 C CA . PRO A 1 118 ? 16.037 -4.813 6.778 1.00 97.31 118 PRO A CA 1
ATOM 935 C C . PRO A 1 118 ? 15.291 -3.697 6.033 1.00 97.31 118 PRO A C 1
ATOM 937 O O . PRO A 1 118 ? 15.371 -2.538 6.428 1.00 97.31 118 PRO A O 1
ATOM 940 N N . HIS A 1 119 ? 14.536 -4.022 4.980 1.00 95.94 119 HIS A N 1
ATOM 941 C CA . HIS A 1 119 ? 13.780 -3.023 4.219 1.00 95.94 119 HIS A CA 1
ATOM 942 C C . HIS A 1 119 ? 12.587 -2.498 5.022 1.00 95.94 119 HIS A C 1
ATOM 944 O O . HIS A 1 119 ? 12.314 -1.300 5.004 1.00 95.94 119 HIS A O 1
ATOM 950 N N . SER A 1 120 ? 11.902 -3.384 5.753 1.00 93.69 120 SER A N 1
ATOM 951 C CA . SER A 1 120 ? 10.830 -3.016 6.685 1.00 93.69 120 SER A CA 1
ATOM 952 C C . SER A 1 120 ? 11.351 -2.079 7.779 1.00 93.69 120 SER A C 1
ATOM 954 O O . SER A 1 120 ? 10.782 -1.013 8.011 1.00 93.69 120 SER A O 1
ATOM 956 N N . HIS A 1 121 ? 12.500 -2.412 8.377 1.00 93.12 121 HIS A N 1
ATOM 957 C CA . HIS A 1 121 ? 13.184 -1.572 9.360 1.00 93.12 121 HIS A CA 1
ATOM 958 C C . HIS A 1 121 ? 13.574 -0.197 8.796 1.00 93.12 121 HIS A C 1
ATOM 960 O O . HIS A 1 121 ? 13.461 0.810 9.489 1.00 93.12 121 HIS A O 1
ATOM 966 N N . MET A 1 122 ? 13.977 -0.139 7.524 1.00 95.62 122 MET A N 1
ATOM 967 C CA . MET A 1 122 ? 14.284 1.104 6.807 1.00 95.62 122 MET A CA 1
ATOM 968 C C . MET A 1 122 ? 13.041 1.887 6.337 1.00 95.62 122 MET A C 1
ATOM 970 O O . MET A 1 122 ? 13.190 2.925 5.696 1.00 95.62 122 MET A O 1
ATOM 974 N N . GLY A 1 123 ? 11.823 1.425 6.645 1.00 95.44 123 GLY A N 1
ATOM 975 C CA . GLY A 1 123 ? 10.579 2.147 6.365 1.00 95.44 123 GLY A CA 1
ATOM 976 C C . GLY A 1 123 ? 9.875 1.773 5.057 1.00 95.44 123 GLY A C 1
ATOM 977 O O . GLY A 1 123 ? 8.983 2.499 4.627 1.00 95.44 123 GLY A O 1
ATOM 978 N N . MET A 1 124 ? 10.230 0.655 4.412 1.00 97.12 124 MET A N 1
ATOM 979 C CA . MET A 1 124 ? 9.568 0.195 3.183 1.00 97.12 124 MET A CA 1
ATOM 980 C C . MET A 1 124 ? 8.213 -0.469 3.477 1.00 97.12 124 MET A C 1
ATOM 982 O O . MET A 1 124 ? 8.068 -1.696 3.452 1.00 97.12 124 MET A O 1
ATOM 986 N N . GLY A 1 125 ? 7.201 0.353 3.732 1.00 96.56 125 GLY A N 1
ATOM 987 C CA . GLY A 1 125 ? 5.829 -0.095 3.928 1.00 96.56 125 GLY A CA 1
ATOM 988 C C . GLY A 1 125 ? 4.842 1.051 4.079 1.00 96.56 125 GLY A C 1
ATOM 989 O O . GLY A 1 125 ? 5.217 2.214 4.204 1.00 96.56 125 GLY A O 1
ATOM 990 N N . VAL A 1 126 ? 3.564 0.697 4.060 1.00 96.88 126 VAL A N 1
ATOM 991 C CA . VAL A 1 126 ? 2.431 1.600 4.252 1.00 96.88 126 VAL A CA 1
ATOM 992 C C . VAL A 1 126 ? 1.434 0.990 5.234 1.00 96.88 126 VAL A C 1
ATOM 994 O O . VAL A 1 126 ? 1.502 -0.196 5.569 1.00 96.88 126 VAL A O 1
ATOM 997 N N . VAL A 1 127 ? 0.496 1.812 5.697 1.00 95.88 127 VAL A N 1
ATOM 998 C CA . VAL A 1 127 ? -0.581 1.401 6.598 1.00 95.88 127 VAL A CA 1
ATOM 999 C C . VAL A 1 127 ? -1.922 1.726 5.947 1.00 95.88 127 VAL A C 1
ATOM 1001 O O . VAL A 1 127 ? -2.151 2.866 5.541 1.00 95.88 127 VAL A O 1
ATOM 1004 N N . PHE A 1 128 ? -2.799 0.729 5.871 1.00 96.44 128 PHE A N 1
ATOM 1005 C CA . PHE A 1 128 ? -4.194 0.872 5.465 1.00 96.44 128 PHE A CA 1
ATOM 1006 C C . PHE A 1 128 ? -5.093 0.869 6.697 1.00 96.44 128 PHE A C 1
ATOM 1008 O O . PHE A 1 128 ? -4.856 0.116 7.638 1.00 96.44 128 PHE A O 1
ATOM 1015 N N . ALA A 1 129 ? -6.144 1.678 6.691 1.00 95.31 129 ALA A N 1
ATOM 1016 C CA . ALA A 1 129 ? -7.202 1.629 7.687 1.00 95.31 129 ALA A CA 1
ATOM 1017 C C . ALA A 1 129 ? -8.558 1.614 6.993 1.00 95.31 129 ALA A C 1
ATOM 1019 O O . ALA A 1 129 ? -8.808 2.403 6.089 1.00 95.31 129 ALA A O 1
ATOM 1020 N N . GLU A 1 130 ? -9.444 0.736 7.440 1.00 95.81 130 GLU A N 1
ATOM 1021 C CA . GLU A 1 130 ? -10.771 0.561 6.860 1.00 95.81 130 GLU A CA 1
ATOM 1022 C C . GLU A 1 130 ? -11.781 0.225 7.954 1.00 95.81 130 GLU A C 1
ATOM 1024 O O . GLU A 1 130 ? -11.465 -0.456 8.928 1.00 95.81 130 GLU A O 1
ATOM 1029 N N . GLY A 1 131 ? -13.004 0.750 7.845 1.00 94.62 131 GLY A N 1
ATOM 1030 C CA . GLY A 1 131 ? -14.091 0.387 8.758 1.00 94.62 131 GLY A CA 1
ATOM 1031 C C . GLY A 1 131 ? -13.777 0.544 10.255 1.00 94.62 131 GLY A C 1
ATOM 1032 O O . GLY A 1 131 ? -14.424 -0.110 11.061 1.00 94.62 131 GLY A O 1
ATOM 1033 N N . VAL A 1 132 ? -12.814 1.385 10.668 1.00 91.50 132 VAL A N 1
ATOM 1034 C CA . VAL A 1 132 ? -12.300 1.397 12.059 1.00 91.50 132 VAL A CA 1
ATOM 1035 C C . VAL A 1 132 ? -13.394 1.667 13.102 1.00 91.50 132 VAL A C 1
ATOM 1037 O O . VAL A 1 132 ? -13.340 1.163 14.219 1.00 91.50 132 VAL A O 1
ATOM 1040 N N . HIS A 1 133 ? -14.446 2.395 12.728 1.00 90.12 133 HIS A N 1
ATOM 1041 C CA . HIS A 1 133 ? -15.623 2.629 13.570 1.00 90.12 133 HIS A CA 1
ATOM 1042 C C . HIS A 1 133 ? -16.434 1.353 13.891 1.00 90.12 133 HIS A C 1
ATOM 1044 O O . HIS A 1 133 ? -17.208 1.354 14.845 1.00 90.12 133 HIS A O 1
ATOM 1050 N N . LEU A 1 134 ? -16.258 0.276 13.119 1.00 92.75 134 LEU A N 1
ATOM 1051 C CA . LEU A 1 134 ? -16.869 -1.043 13.326 1.00 92.75 134 LEU A CA 1
ATOM 1052 C C . LEU A 1 134 ? -16.009 -1.962 14.204 1.00 92.75 134 LEU A C 1
ATOM 1054 O O . LEU A 1 134 ? -16.488 -3.008 14.647 1.00 92.75 134 LEU A O 1
ATOM 1058 N N . VAL A 1 135 ? -14.751 -1.590 14.469 1.00 90.19 135 VAL A N 1
ATOM 1059 C CA . VAL A 1 135 ? -13.886 -2.323 15.398 1.00 90.19 135 VAL A CA 1
ATOM 1060 C C . VAL A 1 135 ? -14.521 -2.244 16.782 1.00 90.19 135 VAL A C 1
ATOM 1062 O O . VAL A 1 135 ? -14.813 -1.154 17.279 1.00 90.19 135 VAL A O 1
ATOM 1065 N N . LYS A 1 136 ? -14.753 -3.402 17.405 1.00 87.31 136 LYS A N 1
ATOM 1066 C CA . LYS A 1 136 ? -15.330 -3.522 18.754 1.00 87.31 136 LYS A CA 1
ATOM 1067 C C . LYS A 1 136 ? -14.263 -3.265 19.822 1.00 87.31 136 LYS A C 1
ATOM 1069 O O . LYS A 1 136 ? -13.327 -2.508 19.579 1.00 87.31 136 LYS A O 1
ATOM 1074 N N . ASP A 1 137 ? -14.445 -3.796 21.020 1.00 84.50 137 ASP A N 1
ATOM 1075 C CA . ASP A 1 137 ? -13.590 -3.570 22.184 1.00 84.50 137 ASP A CA 1
ATOM 1076 C C . ASP A 1 137 ? -12.105 -3.726 21.830 1.00 84.50 137 ASP A C 1
ATOM 1078 O O . ASP A 1 137 ? -11.636 -4.815 21.501 1.00 84.50 137 ASP A O 1
ATOM 1082 N N . VAL A 1 138 ? -11.376 -2.605 21.851 1.00 81.31 138 VAL A N 1
ATOM 1083 C CA . VAL A 1 138 ? -9.923 -2.613 21.680 1.00 81.31 138 VAL A CA 1
ATOM 1084 C C . VAL A 1 138 ? -9.340 -2.908 23.057 1.00 81.31 138 VAL A C 1
ATOM 1086 O O . VAL A 1 138 ? -9.637 -2.164 23.994 1.00 81.31 138 VAL A O 1
ATOM 1089 N N . PRO A 1 139 ? -8.549 -3.981 23.222 1.00 81.81 139 PRO A N 1
ATOM 1090 C CA . PRO A 1 139 ? -7.967 -4.308 24.514 1.00 81.81 139 PRO A CA 1
ATOM 1091 C C . PRO A 1 139 ? -7.150 -3.139 25.072 1.00 81.81 139 PRO A C 1
ATOM 1093 O O . PRO A 1 139 ? -6.387 -2.517 24.338 1.00 81.81 139 PRO A O 1
ATOM 1096 N N . ASN A 1 140 ? -7.244 -2.880 26.379 1.00 77.19 140 ASN A N 1
ATOM 1097 C CA . ASN A 1 140 ? -6.574 -1.734 27.014 1.00 77.19 140 ASN A CA 1
ATOM 1098 C C . ASN A 1 140 ? -5.055 -1.695 26.768 1.00 77.19 140 ASN A C 1
ATOM 1100 O O . ASN A 1 140 ? -4.482 -0.618 26.664 1.00 77.19 140 ASN A O 1
ATOM 1104 N N . HIS A 1 141 ? -4.399 -2.853 26.629 1.00 75.25 141 HIS A N 1
ATOM 1105 C CA . HIS A 1 141 ? -2.964 -2.930 26.332 1.00 75.25 141 HIS A CA 1
ATOM 1106 C C . HIS A 1 141 ? -2.607 -2.494 24.900 1.00 75.25 141 HIS A C 1
ATOM 1108 O O . HIS A 1 141 ? -1.461 -2.150 24.643 1.00 75.25 141 HIS A O 1
A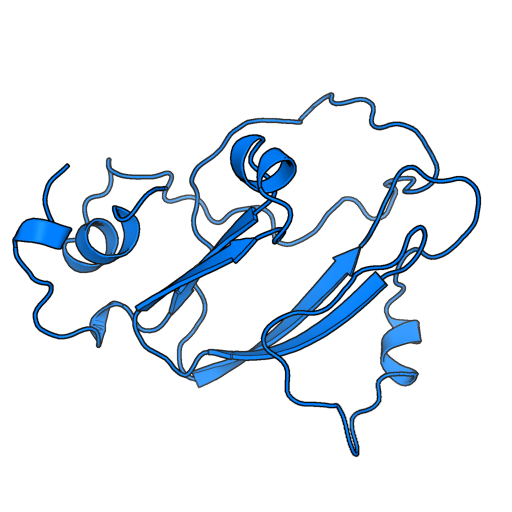TOM 1114 N N . ALA A 1 142 ? -3.573 -2.481 23.979 1.00 64.62 142 ALA A N 1
ATOM 1115 C CA . ALA A 1 142 ? -3.413 -1.979 22.615 1.00 64.62 142 ALA A CA 1
ATOM 1116 C C . ALA A 1 142 ? -3.710 -0.468 22.494 1.00 64.62 142 ALA A C 1
ATOM 1118 O O . ALA A 1 142 ? -3.628 0.089 21.402 1.00 64.62 142 ALA A O 1
ATOM 1119 N N . LEU A 1 143 ? -4.072 0.193 23.602 1.00 61.72 143 LEU A N 1
ATOM 1120 C CA . LEU A 1 143 ? -4.327 1.636 23.681 1.00 61.72 143 LEU A CA 1
ATOM 1121 C C . LEU A 1 143 ? -3.162 2.420 24.307 1.00 61.72 143 LEU A C 1
ATOM 1123 O O . LEU A 1 143 ? -3.222 3.647 24.361 1.00 61.72 143 LEU A O 1
ATOM 1127 N N . VAL A 1 144 ? -2.139 1.731 24.821 1.00 47.72 144 VAL A N 1
ATOM 1128 C CA . VAL A 1 144 ? -1.036 2.365 25.552 1.00 47.72 144 VAL A CA 1
ATOM 1129 C C . VAL A 1 144 ? -0.016 2.921 24.559 1.00 47.72 144 VAL A C 1
ATOM 1131 O O . VAL A 1 144 ? 0.467 2.196 23.688 1.00 47.72 144 VAL A O 1
ATOM 1134 N N . VAL A 1 145 ? 0.242 4.224 24.696 1.00 48.88 145 VAL A N 1
ATOM 1135 C CA . VAL A 1 145 ? 1.236 5.020 23.957 1.00 48.88 145 VAL A CA 1
ATOM 1136 C C . VAL A 1 145 ? 2.639 4.735 24.474 1.00 48.88 145 VAL A C 1
ATOM 1138 O O . VAL A 1 145 ? 2.788 4.655 25.715 1.00 48.88 145 VAL A O 1
#

Organism: Vitis vinifera (NCBI:txid29760)

Foldseek 3Di:
DDLAPLLCVLVVVPPSFPQDADDPDDDPPDALQADDPCPPPDDGAYEHEDEAFDKDKDKAAHGHHHDAEDDDPVCVVVDPPPDDDDDPDDDADHRYIDMDMDTRHDAGKDKDADPPVVRVVVPGTHIYGYNSNVDPDDPPVSNDD

Sequence (145 aa):
MAFLPTGAIKHRLQNAFDQKSPPENFPNDYDVMKPATNTNSTYGNGVYMLEFRTTVDVILQNANALATGKFRENDAKTFNLKNPPLRNTAVTFPFAWTALRFVADNPGVWAFHCHIEPHSHMGMGVVFAEGVHLVKDVPNHALVV

pLDDT: mean 88.15, std 12.86, range [35.38, 98.38]

Secondary structure (DSSP, 8-state):
---HHHHHHHTT-TTSS--SPPPS---TT--TTSPP--TT-------EEEPTTEEEEEEEE--SSSS-----GGGGGG---SSPPP-S-----TT-EEEEEEEE-S-EEEEEE-SSHHHHHTT-EEEEEESGGG-----GGGS--

Radius of gyration: 17.16 Å; chains: 1; bounding box: 36×33×48 Å

InterPro domains:
  IPR002355 Multicopper oxidase, copper-binding site [PS00080] (113-124)
  IPR008972 Cupredoxin [G3DSA:2.60.40.420] (4-144)
  IPR008972 Cupredoxin [SSF49503] (10-131)
  IPR011706 Multicopper oxidase, C-terminal [PF07731] (71-131)
  IPR045087 Multicopper oxidase [PTHR11709] (23-130)